Protein AF-F8MB02-F1 (afdb_monomer)

Radius of gyration: 13.48 Å; Cα contacts (8 Å, |Δi|>4): 37; chains: 1; bounding box: 23×22×39 Å

Foldseek 3Di:
DVVVVVVLQCCQQVVDPDPFDWDQDPVVRDIDTDPPDDRDRDDPVVVVD

pLDDT: mean 81.95, std 8.27, range [50.38, 95.31]

InterPro domains:
  IPR021765 Mycotoxin biosynthesis protein UstYa-like [PF11807] (1-48)

Secondary structure (DSSP, 8-state):
--HHHHHHHHHHHHS--SSS-EEEETTTTEEEE-TTSPP-PPPSTTT--

Nearest PDB structures (foldseek):
  3g2b-assembly1_A-2  TM=4.203E-01  e=6.205E+00  Xanthomonas campestris pv. campestris
  1q10-assembly1_B  TM=3.911E-01  e=5.781E+00  Streptococcus sp. 'group G'
  5ot2-assembly1_B  TM=4.369E-01  e=9.490E+00  Saccharomyces cerevisiae S288C
  6yxy-assembly1_A5  TM=2.690E-01  e=5.386E+00  Trypanosoma brucei brucei

Structure (mmCIF, N/CA/C/O backbone):
data_AF-F8MB02-F1
#
_entry.id   AF-F8MB02-F1
#
loop_
_atom_site.group_PDB
_atom_site.id
_atom_site.type_symbol
_atom_site.label_atom_id
_atom_site.label_alt_id
_atom_site.label_comp_id
_atom_site.label_asym_id
_atom_site.label_entity_id
_atom_site.label_seq_id
_atom_site.pdbx_PDB_ins_code
_atom_site.Cartn_x
_atom_site.Cartn_y
_atom_site.Cartn_z
_atom_site.occupancy
_atom_site.B_iso_or_equiv
_atom_site.auth_seq_id
_atom_site.auth_comp_id
_atom_site.auth_asym_id
_atom_site.auth_atom_id
_atom_site.pdbx_PDB_model_num
ATOM 1 N N . GLU A 1 1 ? -9.524 -6.753 23.540 1.00 60.97 1 GLU A N 1
ATOM 2 C CA . GLU A 1 1 ? -9.888 -6.442 22.142 1.00 60.97 1 GLU A CA 1
ATOM 3 C C . GLU A 1 1 ? -9.776 -4.939 21.828 1.00 60.97 1 GLU A C 1
ATOM 5 O O . GLU A 1 1 ? -10.765 -4.324 21.486 1.00 60.97 1 GLU A O 1
ATOM 10 N N . HIS A 1 2 ? -8.599 -4.314 21.990 1.00 76.31 2 HIS A N 1
ATOM 11 C CA . HIS A 1 2 ? -8.380 -2.886 21.636 1.00 76.31 2 HIS A CA 1
ATOM 12 C C . HIS A 1 2 ? -6.941 -2.630 21.156 1.00 76.31 2 HIS A C 1
ATOM 14 O O . HIS A 1 2 ? -6.698 -1.815 20.271 1.00 76.31 2 HIS A O 1
ATOM 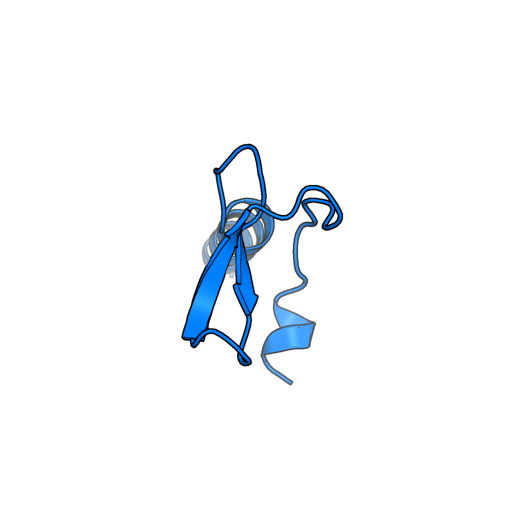20 N N . CYS A 1 3 ? -5.972 -3.370 21.708 1.00 83.12 3 CYS A N 1
ATOM 21 C CA . CYS A 1 3 ? -4.574 -3.316 21.277 1.00 83.12 3 CYS A CA 1
ATOM 22 C C . CYS A 1 3 ? -4.403 -3.771 19.814 1.00 83.12 3 CYS A C 1
ATOM 24 O O . CYS A 1 3 ? -3.720 -3.112 19.034 1.00 83.12 3 CYS A O 1
ATOM 26 N N . ILE A 1 4 ? -5.087 -4.852 19.420 1.00 88.06 4 ILE A N 1
ATOM 27 C CA . ILE A 1 4 ? -5.054 -5.374 18.046 1.00 88.06 4 ILE A CA 1
ATOM 28 C C . ILE A 1 4 ? -5.646 -4.369 17.051 1.00 88.06 4 ILE A C 1
ATOM 30 O O . ILE A 1 4 ? -5.081 -4.179 15.978 1.00 88.06 4 ILE A O 1
ATOM 34 N N . ASP A 1 5 ? -6.725 -3.676 17.409 1.00 84.25 5 ASP A N 1
ATOM 35 C CA . ASP A 1 5 ? -7.346 -2.692 16.515 1.00 84.25 5 ASP A CA 1
ATOM 36 C C . ASP A 1 5 ? -6.461 -1.464 16.310 1.00 84.25 5 ASP A C 1
ATOM 38 O O . ASP A 1 5 ? -6.365 -0.939 15.199 1.00 84.25 5 ASP A O 1
ATOM 42 N N . ASN A 1 6 ? -5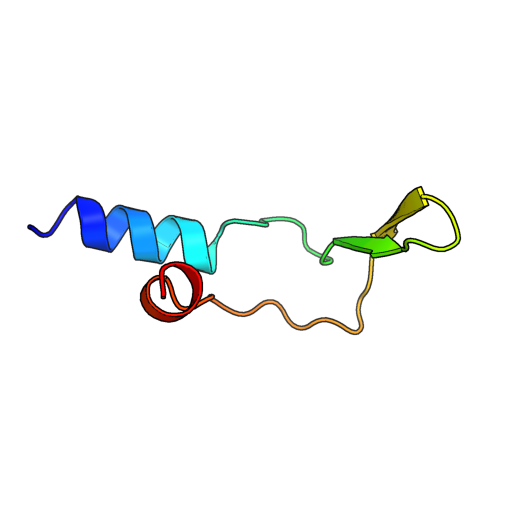.734 -1.054 17.352 1.00 85.31 6 ASN A N 1
ATOM 43 C CA . ASN A 1 6 ? -4.741 0.009 17.243 1.00 85.31 6 ASN A CA 1
ATOM 44 C C . ASN A 1 6 ? -3.558 -0.413 16.350 1.00 85.31 6 ASN A C 1
ATOM 46 O O . ASN A 1 6 ? -3.103 0.358 15.500 1.00 85.31 6 ASN A O 1
ATOM 50 N N . LEU A 1 7 ? -3.107 -1.667 16.473 1.00 86.75 7 LEU A N 1
ATOM 51 C CA . LEU A 1 7 ? -2.073 -2.222 15.601 1.00 86.75 7 LEU A CA 1
ATOM 52 C C . LEU A 1 7 ? -2.539 -2.233 14.137 1.00 86.75 7 LEU A C 1
ATOM 54 O O . LEU A 1 7 ? -1.821 -1.755 13.262 1.00 86.75 7 LEU A O 1
ATOM 58 N N . ARG A 1 8 ? -3.770 -2.695 13.879 1.00 86.38 8 ARG A N 1
ATOM 59 C CA . ARG A 1 8 ? -4.386 -2.694 12.544 1.00 86.38 8 ARG A CA 1
ATOM 60 C C . ARG A 1 8 ? -4.456 -1.283 11.968 1.00 86.38 8 ARG A C 1
ATOM 62 O O . ARG A 1 8 ? -3.940 -1.066 10.877 1.00 86.38 8 ARG A O 1
ATOM 69 N N . GLN A 1 9 ? -5.017 -0.312 12.693 1.00 81.75 9 GLN A N 1
ATOM 70 C CA . GLN A 1 9 ? -5.075 1.077 12.216 1.00 81.75 9 GLN A CA 1
ATOM 71 C C . GLN A 1 9 ? -3.683 1.632 11.905 1.00 81.75 9 GLN A C 1
ATOM 73 O O . GLN A 1 9 ? -3.463 2.201 10.834 1.00 81.75 9 GLN A O 1
ATOM 78 N N . THR A 1 10 ? -2.723 1.425 12.808 1.00 85.62 10 THR A N 1
ATOM 79 C CA . THR A 1 10 ? -1.365 1.951 12.644 1.00 85.62 10 THR A CA 1
ATOM 80 C C . THR A 1 10 ? -0.674 1.336 11.431 1.00 85.62 10 THR A C 1
ATOM 82 O O . THR A 1 10 ? -0.138 2.069 10.599 1.00 85.62 10 THR A O 1
ATOM 85 N N . THR A 1 11 ? -0.721 0.012 11.273 1.00 84.19 11 THR A N 1
ATOM 86 C CA . THR A 1 11 ? -0.109 -0.673 10.129 1.00 84.19 11 THR A CA 1
ATOM 87 C C . THR A 1 11 ? -0.798 -0.298 8.822 1.00 84.19 11 THR A C 1
ATOM 89 O O . THR A 1 11 ? -0.120 -0.004 7.841 1.00 84.19 11 THR A O 1
ATOM 92 N N . MET A 1 12 ? -2.128 -0.231 8.782 1.00 82.31 12 MET A N 1
ATOM 93 C CA . MET A 1 12 ? -2.842 0.049 7.536 1.00 82.31 12 MET A CA 1
ATOM 94 C C . MET A 1 12 ? -2.695 1.496 7.056 1.00 82.31 12 MET A C 1
ATOM 96 O O . MET A 1 12 ? -2.738 1.737 5.849 1.00 82.31 12 MET A O 1
ATOM 100 N N . CYS A 1 13 ? -2.476 2.441 7.972 1.00 77.44 13 CYS A N 1
ATOM 101 C CA . CYS A 1 13 ? -2.214 3.844 7.649 1.00 77.44 13 CYS A CA 1
ATOM 102 C C . CYS A 1 13 ? -0.735 4.162 7.416 1.00 77.44 13 CYS A C 1
ATOM 104 O O . CYS A 1 13 ? -0.425 5.079 6.661 1.00 77.44 13 CYS A O 1
ATOM 106 N N . LYS A 1 14 ? 0.182 3.444 8.076 1.00 77.12 14 LYS A N 1
ATOM 107 C CA . LYS A 1 14 ? 1.622 3.754 8.066 1.00 77.12 14 LYS A CA 1
ATOM 108 C C . LYS A 1 14 ? 2.494 2.642 7.480 1.00 77.12 14 LYS A C 1
ATOM 110 O O . LYS A 1 14 ? 3.706 2.676 7.659 1.00 77.12 14 LYS A O 1
ATOM 115 N N . SER A 1 15 ? 1.911 1.671 6.768 1.00 74.31 15 SER A N 1
ATOM 116 C CA . SER A 1 15 ? 2.668 0.566 6.143 1.00 74.31 15 SER A CA 1
ATOM 117 C C . SER A 1 15 ? 3.769 1.048 5.198 1.00 74.31 15 SER A C 1
ATOM 119 O O . SER A 1 15 ? 4.775 0.365 5.029 1.00 74.31 15 SER A O 1
ATOM 121 N N . ASN A 1 16 ? 3.599 2.231 4.607 1.00 71.12 16 ASN A N 1
ATOM 122 C CA . ASN A 1 16 ? 4.605 2.880 3.790 1.00 71.12 16 ASN A CA 1
ATOM 123 C C . ASN A 1 16 ? 4.796 4.330 4.252 1.00 71.12 16 ASN A C 1
ATOM 125 O O . ASN A 1 16 ? 3.946 5.180 4.010 1.00 71.12 16 ASN A O 1
ATOM 12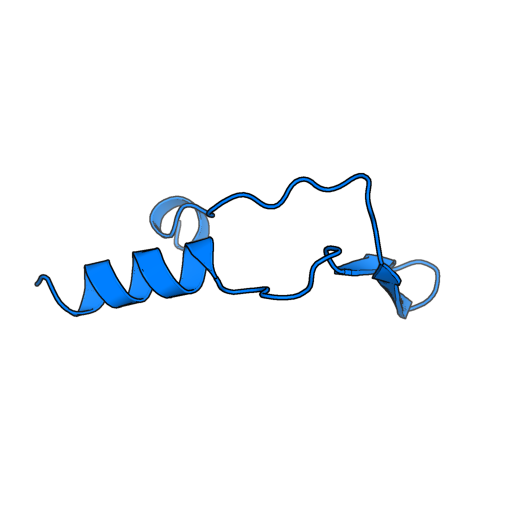9 N N . ILE A 1 17 ? 5.923 4.600 4.911 1.00 74.50 17 ILE A N 1
ATOM 130 C CA . ILE A 1 17 ? 6.312 5.942 5.374 1.00 74.50 17 ILE A CA 1
ATOM 131 C C . ILE A 1 17 ? 7.066 6.754 4.311 1.00 74.50 17 ILE A C 1
ATOM 133 O O . ILE A 1 17 ? 7.476 7.882 4.576 1.00 74.50 17 ILE A O 1
ATOM 137 N N . SER A 1 18 ? 7.310 6.184 3.127 1.00 79.44 18 SER A N 1
ATOM 138 C CA . SER A 1 18 ? 8.008 6.890 2.056 1.00 79.44 18 SER A CA 1
ATOM 139 C C . SER A 1 18 ? 7.145 8.033 1.531 1.00 79.44 18 SER A C 1
ATOM 141 O O . SER A 1 18 ? 5.948 7.866 1.301 1.00 79.44 18 SER A O 1
ATOM 143 N N . THR A 1 19 ? 7.758 9.186 1.272 1.00 80.81 19 THR A N 1
ATOM 144 C CA . THR A 1 19 ? 7.069 10.358 0.713 1.00 80.81 19 THR A CA 1
ATOM 145 C C . THR A 1 19 ? 6.370 10.040 -0.611 1.00 80.81 19 THR A C 1
ATOM 147 O O . THR A 1 19 ? 5.312 10.595 -0.892 1.00 80.81 19 THR A O 1
ATOM 150 N N . ILE A 1 20 ? 6.922 9.113 -1.403 1.00 84.44 20 ILE A N 1
ATOM 151 C CA . ILE A 1 20 ? 6.346 8.663 -2.674 1.00 84.44 20 ILE A CA 1
ATOM 152 C C . ILE A 1 20 ? 6.034 7.161 -2.582 1.00 84.44 20 ILE A C 1
ATOM 154 O O . ILE A 1 20 ? 6.924 6.379 -2.237 1.00 84.44 20 ILE A O 1
ATOM 158 N N . PRO A 1 21 ? 4.803 6.723 -2.906 1.00 83.00 21 PRO A N 1
ATOM 159 C CA . PRO A 1 21 ? 4.469 5.305 -2.944 1.00 83.00 21 PRO A CA 1
ATOM 160 C C . PRO A 1 21 ? 5.287 4.544 -3.985 1.00 83.00 21 PRO A C 1
ATOM 162 O O . PRO A 1 21 ? 5.554 5.043 -5.078 1.00 83.00 21 PRO A O 1
ATOM 165 N N . TRP A 1 22 ? 5.612 3.295 -3.668 1.00 86.00 22 TRP A N 1
ATOM 166 C CA . TRP A 1 22 ? 6.278 2.380 -4.586 1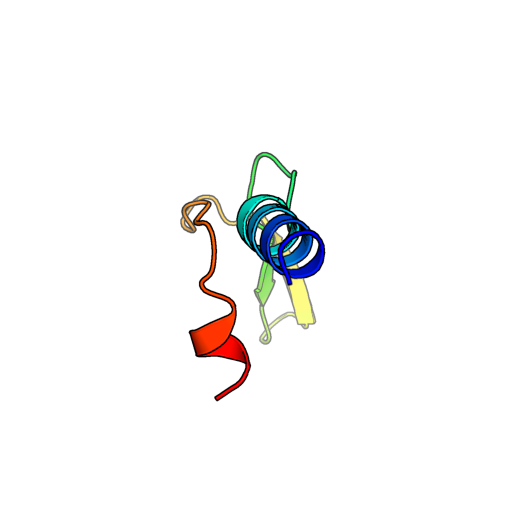.00 86.00 22 TRP A CA 1
ATOM 167 C C . TRP A 1 22 ? 5.264 1.401 -5.163 1.00 86.00 22 TRP A C 1
ATOM 169 O O . TRP A 1 22 ? 4.452 0.838 -4.427 1.00 86.00 22 TRP A O 1
ATOM 179 N N . ILE A 1 23 ? 5.319 1.196 -6.476 1.00 87.00 23 ILE A N 1
ATOM 180 C CA . ILE A 1 23 ? 4.504 0.208 -7.181 1.00 87.00 23 ILE A CA 1
ATOM 181 C C . ILE A 1 23 ? 5.406 -0.825 -7.844 1.00 87.00 23 ILE A C 1
ATOM 183 O O . ILE A 1 23 ? 6.460 -0.487 -8.383 1.00 87.00 23 ILE A O 1
ATOM 187 N N . TYR A 1 24 ? 4.973 -2.081 -7.831 1.00 88.31 24 TYR A N 1
ATOM 188 C CA . TYR A 1 24 ? 5.644 -3.141 -8.568 1.00 88.31 24 TYR A CA 1
ATOM 189 C C . TYR A 1 24 ? 5.173 -3.134 -10.023 1.00 88.31 24 TYR A C 1
ATOM 191 O O . TYR A 1 24 ? 3.975 -3.240 -10.294 1.00 88.31 24 TYR A O 1
ATOM 199 N N . ILE A 1 25 ? 6.107 -3.015 -10.967 1.00 91.94 25 ILE A N 1
ATOM 200 C CA . ILE A 1 25 ? 5.805 -3.057 -12.398 1.00 91.94 25 ILE A CA 1
ATOM 201 C C . ILE A 1 25 ? 6.201 -4.430 -12.938 1.00 91.94 25 ILE A C 1
ATOM 203 O O . ILE A 1 25 ? 7.374 -4.693 -13.202 1.00 91.94 25 ILE A O 1
ATOM 207 N N . GLY A 1 26 ? 5.202 -5.289 -13.162 1.00 94.69 26 GLY A N 1
ATOM 208 C CA . GLY A 1 26 ? 5.415 -6.670 -13.611 1.00 94.69 26 GLY A CA 1
ATOM 209 C C . GLY A 1 26 ? 6.181 -6.797 -14.930 1.00 94.69 26 GLY A C 1
ATOM 210 O O . GLY A 1 26 ? 6.961 -7.724 -15.082 1.00 94.69 26 GLY A O 1
ATOM 211 N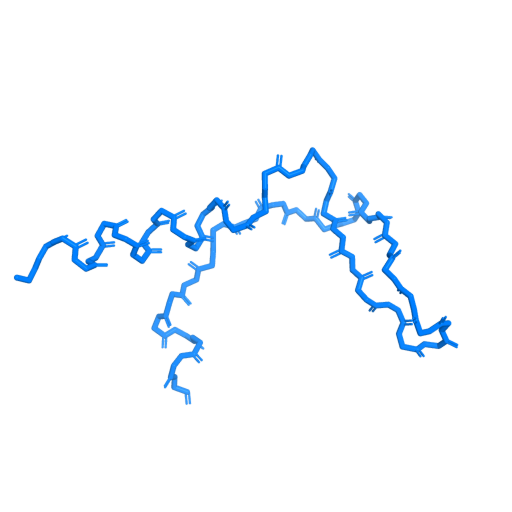 N . ARG A 1 27 ? 6.048 -5.831 -15.852 1.00 95.06 27 ARG A N 1
ATOM 212 C CA . ARG A 1 27 ? 6.763 -5.839 -17.145 1.00 95.06 27 ARG A CA 1
ATOM 213 C C . ARG A 1 27 ? 8.289 -5.778 -17.003 1.00 95.06 27 ARG A C 1
ATOM 215 O O . ARG A 1 27 ? 8.998 -6.292 -17.858 1.00 95.06 27 ARG A O 1
ATOM 222 N N . VAL A 1 28 ? 8.784 -5.094 -15.976 1.00 95.31 28 VAL A N 1
ATOM 223 C CA . VAL A 1 28 ? 10.222 -4.858 -15.748 1.00 95.31 28 VAL A CA 1
ATOM 224 C C . VAL A 1 28 ? 10.715 -5.528 -14.465 1.00 95.31 28 VAL A C 1
ATOM 226 O O . VAL A 1 28 ? 11.862 -5.343 -14.082 1.00 95.31 28 VAL A O 1
ATOM 229 N N . HIS A 1 29 ? 9.842 -6.293 -13.801 1.00 94.75 29 HIS A N 1
ATOM 230 C CA . HIS A 1 29 ? 10.110 -7.024 -12.564 1.00 94.75 29 HIS A CA 1
ATOM 231 C C . HIS A 1 29 ? 10.773 -6.196 -11.450 1.00 94.75 29 HIS A C 1
ATOM 233 O O . HIS A 1 29 ? 11.574 -6.716 -10.676 1.00 94.75 29 HIS A O 1
ATOM 239 N N . ALA A 1 30 ? 10.426 -4.912 -11.338 1.00 93.62 30 ALA A N 1
ATOM 240 C CA . ALA A 1 30 ? 11.048 -3.994 -10.388 1.00 93.62 30 ALA A CA 1
ATOM 241 C C . ALA A 1 30 ? 10.046 -2.998 -9.783 1.00 93.62 30 ALA A C 1
ATOM 243 O O . ALA A 1 30 ? 8.963 -2.757 -10.328 1.00 93.62 30 ALA A O 1
ATOM 244 N N . ASN A 1 31 ? 10.420 -2.433 -8.631 1.00 89.88 31 ASN A N 1
ATOM 245 C CA . ASN A 1 31 ? 9.648 -1.414 -7.924 1.00 89.88 31 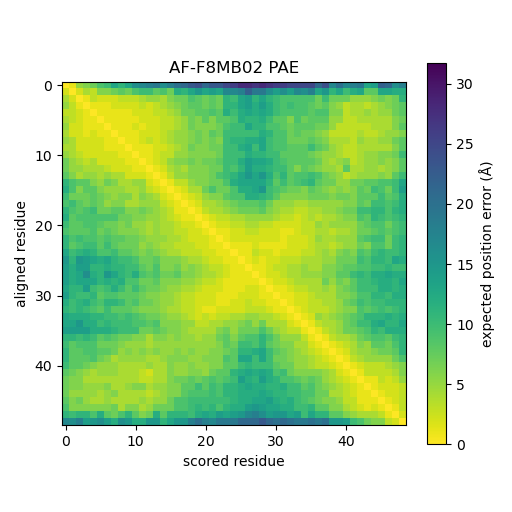ASN A CA 1
ATOM 246 C C . ASN A 1 31 ? 10.017 -0.018 -8.430 1.00 89.88 31 ASN A C 1
ATOM 248 O O . ASN A 1 31 ? 11.198 0.308 -8.530 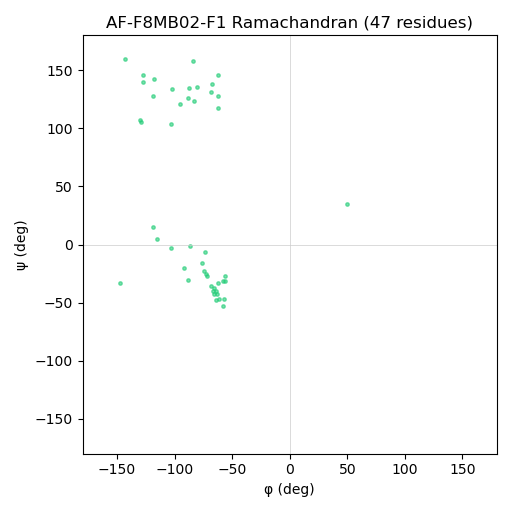1.00 89.88 31 ASN A O 1
ATOM 252 N N . PHE A 1 32 ? 9.013 0.818 -8.686 1.00 90.44 32 PHE A N 1
ATOM 253 C CA . PHE A 1 32 ? 9.202 2.200 -9.123 1.00 90.44 32 PHE A CA 1
ATOM 254 C C . PHE A 1 32 ? 8.416 3.173 -8.244 1.00 90.44 32 PHE A C 1
ATOM 256 O O . PHE A 1 32 ? 7.304 2.843 -7.815 1.00 90.44 32 PHE A O 1
ATOM 263 N N . PRO A 1 33 ? 8.951 4.382 -8.002 1.00 88.38 33 PRO A N 1
ATOM 264 C CA . PRO A 1 33 ? 8.202 5.431 -7.332 1.00 88.38 33 PRO A CA 1
ATOM 265 C C . PRO A 1 33 ? 7.069 5.912 -8.248 1.00 88.38 33 PRO A C 1
ATOM 267 O O . PRO A 1 33 ? 7.281 6.205 -9.425 1.00 88.38 33 PRO A O 1
ATOM 270 N N . SER A 1 34 ? 5.851 6.001 -7.716 1.00 83.88 34 SER A N 1
ATOM 271 C CA . SER A 1 34 ? 4.670 6.457 -8.448 1.00 83.88 34 SER A CA 1
ATOM 272 C C . SER A 1 34 ? 3.943 7.547 -7.677 1.00 83.88 34 SER A C 1
ATOM 274 O O . SER A 1 34 ? 3.205 7.283 -6.730 1.00 83.88 34 SER A O 1
ATOM 276 N N . ALA A 1 35 ? 4.090 8.784 -8.150 1.00 84.25 35 ALA A N 1
ATOM 277 C CA . ALA A 1 35 ? 3.356 9.939 -7.632 1.00 84.25 35 ALA A CA 1
ATOM 278 C C . ALA A 1 35 ? 1.870 9.955 -8.043 1.00 84.25 35 ALA A C 1
ATOM 280 O O . ALA A 1 35 ? 1.112 10.803 -7.586 1.00 84.25 35 ALA A O 1
ATOM 281 N N . LYS A 1 36 ? 1.435 9.026 -8.909 1.00 82.19 36 LYS A N 1
ATOM 282 C CA . LYS A 1 36 ? 0.016 8.877 -9.274 1.00 82.19 36 LYS A CA 1
ATOM 283 C C . LYS A 1 36 ? -0.814 8.232 -8.170 1.00 82.19 36 LYS A C 1
ATOM 285 O O . LYS A 1 36 ? -2.032 8.363 -8.178 1.00 82.19 36 LYS A O 1
ATOM 290 N N . THR A 1 37 ? -0.176 7.491 -7.269 1.00 73.56 37 THR A N 1
ATOM 291 C CA . THR A 1 37 ? -0.884 6.813 -6.185 1.00 73.56 37 THR A CA 1
ATOM 292 C C . THR A 1 37 ? -0.978 7.762 -5.001 1.00 73.56 37 THR A C 1
ATOM 294 O O . THR A 1 37 ? 0.035 8.280 -4.541 1.00 73.56 37 THR A O 1
ATOM 297 N N . THR A 1 38 ? -2.184 7.994 -4.498 1.00 76.44 38 THR A N 1
ATOM 298 C CA . THR A 1 38 ? -2.382 8.728 -3.246 1.00 76.44 38 THR A CA 1
ATOM 299 C C . THR A 1 38 ? -2.151 7.784 -2.072 1.00 76.44 38 THR A C 1
ATOM 301 O O . THR A 1 38 ? -2.643 6.654 -2.073 1.00 76.44 38 THR A O 1
ATOM 304 N N . HIS A 1 39 ? -1.415 8.243 -1.061 1.00 75.75 39 HIS A N 1
ATOM 305 C CA . HIS A 1 39 ? -1.322 7.533 0.212 1.00 75.75 39 HIS A CA 1
ATOM 306 C C . HIS A 1 39 ? -2.703 7.472 0.862 1.00 75.75 39 HIS A C 1
ATOM 308 O O . HIS A 1 39 ? -3.287 8.505 1.181 1.00 75.75 39 HIS A O 1
ATOM 314 N N . ILE A 1 40 ? -3.223 6.261 1.043 1.00 75.38 40 ILE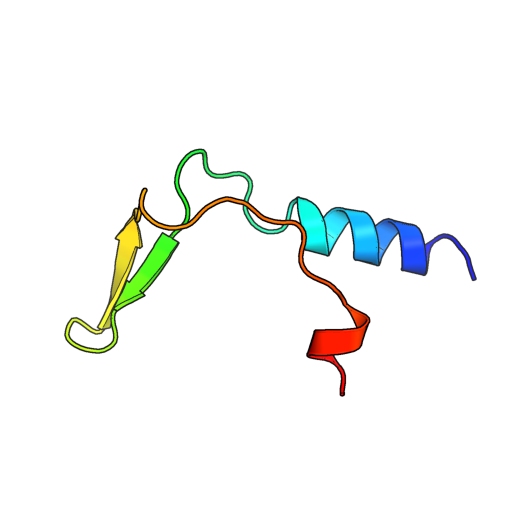 A N 1
ATOM 315 C CA . ILE A 1 40 ? -4.500 6.016 1.710 1.00 75.38 40 ILE A CA 1
ATOM 316 C C . ILE A 1 40 ? -4.304 4.990 2.820 1.00 75.38 40 ILE A C 1
ATOM 318 O O . ILE A 1 40 ? -3.598 3.994 2.638 1.00 75.38 40 ILE A O 1
ATOM 322 N N . CYS A 1 41 ? -4.963 5.211 3.956 1.00 80.19 41 CYS A N 1
ATOM 323 C CA . CYS A 1 41 ? -5.143 4.151 4.935 1.00 80.19 41 CYS A CA 1
ATOM 324 C C . CYS A 1 41 ? -5.959 3.033 4.291 1.00 80.19 41 CYS A C 1
ATOM 326 O O . CYS A 1 41 ? -7.022 3.281 3.718 1.00 80.19 41 CYS A O 1
ATOM 328 N N . ARG A 1 42 ? -5.457 1.804 4.367 1.00 78.69 42 ARG A N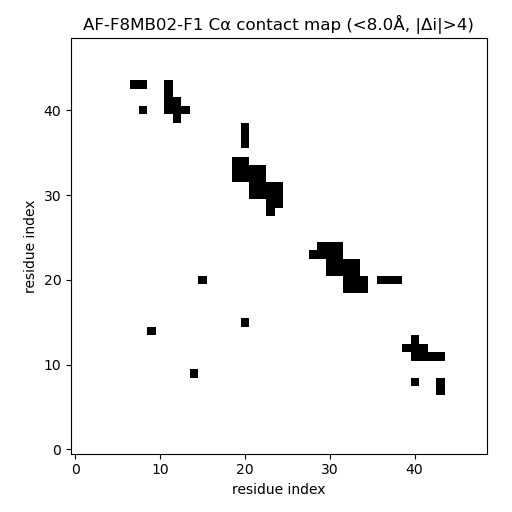 1
ATOM 329 C CA . ARG A 1 42 ? -6.205 0.641 3.893 1.00 78.69 42 ARG A CA 1
ATOM 330 C C . ARG A 1 42 ? -7.177 0.152 4.972 1.00 78.69 42 ARG A C 1
ATOM 332 O O . ARG A 1 42 ? -6.991 0.395 6.158 1.00 78.69 42 ARG A O 1
ATOM 339 N N . ASP A 1 43 ? -8.204 -0.567 4.551 1.00 80.44 43 ASP A N 1
ATOM 340 C CA . ASP A 1 43 ? -9.158 -1.216 5.449 1.00 80.44 43 ASP A CA 1
ATOM 341 C C . ASP A 1 43 ? -8.723 -2.673 5.667 1.00 80.44 43 ASP A C 1
ATOM 343 O O . ASP A 1 43 ? -8.569 -3.420 4.698 1.00 80.44 43 ASP A O 1
ATOM 347 N N . PHE A 1 44 ? -8.460 -3.059 6.919 1.00 78.75 44 PHE A N 1
ATOM 348 C CA . PHE A 1 44 ? -7.989 -4.405 7.265 1.00 78.75 44 PHE A CA 1
ATOM 349 C C . PHE A 1 44 ? -9.037 -5.483 6.978 1.00 78.75 44 PHE A C 1
ATOM 351 O O . PHE A 1 44 ? -8.700 -6.563 6.483 1.00 78.75 44 PHE A O 1
ATOM 358 N N . ASP A 1 45 ? -10.310 -5.181 7.212 1.00 81.50 45 ASP A N 1
ATOM 359 C CA . ASP A 1 45 ? -11.387 -6.159 7.069 1.00 81.50 45 ASP A CA 1
ATOM 360 C C . ASP A 1 45 ? -11.665 -6.473 5.594 1.00 81.50 45 ASP A C 1
ATOM 362 O O . ASP A 1 45 ? -12.093 -7.576 5.258 1.00 81.50 45 ASP A O 1
ATOM 366 N N . LYS A 1 46 ? -11.345 -5.537 4.691 1.00 80.56 46 LYS A N 1
ATOM 367 C CA . LYS A 1 46 ? -11.395 -5.753 3.235 1.00 80.56 46 LYS A CA 1
ATOM 368 C C . LYS A 1 46 ? -10.234 -6.580 2.683 1.00 80.56 46 LYS A C 1
ATOM 370 O O . LYS A 1 46 ? -10.318 -7.008 1.540 1.00 80.56 46 LYS A O 1
ATOM 375 N N . LEU A 1 47 ? -9.142 -6.752 3.432 1.00 76.06 47 LEU A N 1
ATOM 376 C CA . LEU A 1 47 ? -7.996 -7.563 2.996 1.00 76.06 47 LEU A CA 1
ATOM 377 C C . LEU A 1 47 ? -8.082 -9.024 3.444 1.00 76.06 47 LEU A C 1
ATOM 379 O O . LEU A 1 47 ? -7.366 -9.863 2.908 1.00 76.06 47 LEU A O 1
ATOM 383 N N . THR A 1 48 ? -8.886 -9.311 4.466 1.00 74.94 48 THR A N 1
ATOM 384 C CA . THR A 1 48 ? -8.960 -10.635 5.107 1.00 74.94 48 THR A CA 1
ATOM 385 C C . THR A 1 48 ? -10.191 -11.452 4.703 1.00 74.94 48 THR A C 1
ATOM 387 O O . THR A 1 48 ? -10.301 -12.606 5.114 1.00 74.94 48 THR A O 1
ATOM 390 N N . LYS A 1 49 ? -11.085 -10.882 3.890 1.00 50.38 49 LYS A N 1
ATOM 391 C CA . LYS A 1 49 ? -12.230 -11.548 3.254 1.00 50.38 49 LYS A CA 1
ATOM 392 C C . LYS A 1 49 ? -11.997 -11.689 1.759 1.00 50.38 49 LYS A C 1
ATOM 394 O O . LYS A 1 49 ? -12.430 -12.726 1.219 1.00 50.38 49 LYS A O 1
#

Mean predicted aligned error: 6.75 Å

Sequence (49 aa):
EHCIDNLRQTTMCKSNISTIPWIYIGRVHANFPSAKTTHICRDFDKLTK

Solvent-accessible surface area (backbone atoms only — not comparable to full-atom values): 3255 Å² total; per-residue (Å²): 143,55,70,65,58,51,50,49,53,48,46,36,55,49,74,66,82,58,96,55,45,74,44,78,39,78,94,75,73,42,76,42,79,33,85,85,54,77,94,63,64,55,62,70,74,76,73,77,111

Organism: Neurospora tetrasperma (strain FGSC 2508 / ATCC MYA-4615 / P0657) (NCBI:txid510951)